Protein AF-A0A9P6V638-F1 (afdb_monomer_lite)

Radius of gyration: 14.81 Å; chains: 1; bounding box: 37×21×41 Å

Secondary structure (DSSP, 8-state):
-PPTT-EEEEEEEE--TTSPEEEEEEEE-SSSPPSSTTSTTEEEEEEEEEPPPP-TTPPTT--EEEEEEEEE-SSEEEEEEEETTS-EEEEEEE-

Structure (mmCIF, N/CA/C/O backbone):
data_AF-A0A9P6V638-F1
#
_entry.id   AF-A0A9P6V638-F1
#
loop_
_atom_site.group_PDB
_atom_site.id
_atom_site.type_symbol
_atom_site.label_atom_id
_atom_site.label_alt_id
_atom_site.label_comp_id
_atom_site.label_asym_id
_atom_site.label_entity_id
_atom_site.label_seq_id
_atom_site.pdbx_PDB_ins_code
_atom_site.Cartn_x
_atom_site.Cartn_y
_atom_site.Cartn_z
_atom_site.occupancy
_atom_site.B_iso_or_equiv
_atom_site.auth_seq_id
_atom_site.auth_comp_id
_atom_site.auth_asym_id
_atom_site.auth_atom_id
_atom_site.pdbx_PDB_model_num
ATOM 1 N N . ALA A 1 1 ? -13.463 11.307 11.374 1.00 58.66 1 ALA A N 1
ATOM 2 C CA . ALA A 1 1 ? -14.206 10.068 11.067 1.00 58.66 1 ALA A CA 1
ATOM 3 C C . ALA A 1 1 ? -14.077 9.799 9.575 1.00 58.66 1 ALA A C 1
ATOM 5 O O . ALA A 1 1 ? -14.231 10.748 8.821 1.00 58.66 1 ALA A O 1
ATOM 6 N N . ILE A 1 2 ? -13.747 8.568 9.177 1.00 62.72 2 ILE A N 1
ATOM 7 C CA . ILE A 1 2 ? -13.718 8.151 7.766 1.00 62.72 2 ILE A CA 1
ATOM 8 C C . ILE A 1 2 ? -15.135 7.699 7.412 1.00 62.72 2 ILE A C 1
ATOM 10 O O . ILE A 1 2 ? -15.703 6.879 8.140 1.00 62.72 2 ILE A O 1
ATOM 14 N N . ALA A 1 3 ? -15.734 8.262 6.366 1.00 70.94 3 ALA A N 1
ATOM 15 C CA . ALA A 1 3 ? -17.066 7.856 5.934 1.00 70.94 3 ALA A CA 1
ATOM 16 C C . ALA A 1 3 ? -17.018 6.509 5.191 1.00 70.94 3 ALA A C 1
ATOM 18 O O . ALA A 1 3 ? -16.028 6.157 4.551 1.00 70.94 3 ALA A O 1
ATOM 19 N N . VAL A 1 4 ? -18.114 5.748 5.265 1.00 67.69 4 VAL A N 1
ATOM 20 C CA . VAL A 1 4 ? -18.299 4.564 4.411 1.00 67.69 4 VAL A CA 1
ATOM 21 C C . VAL A 1 4 ? -18.283 5.023 2.950 1.00 67.69 4 VAL A C 1
ATOM 23 O O . VAL A 1 4 ? -18.868 6.059 2.635 1.00 67.69 4 VAL A O 1
ATOM 26 N N . ASP A 1 5 ? -17.596 4.269 2.091 1.00 67.50 5 ASP A N 1
ATOM 27 C CA . ASP A 1 5 ? -17.347 4.568 0.670 1.00 67.50 5 ASP A CA 1
ATOM 28 C C . ASP A 1 5 ? -16.403 5.757 0.405 1.00 67.50 5 ASP A C 1
ATOM 30 O O . ASP A 1 5 ? -16.201 6.161 -0.744 1.00 67.50 5 ASP A O 1
ATOM 34 N N . GLU A 1 6 ? -15.764 6.301 1.445 1.00 74.50 6 GLU A N 1
ATOM 35 C CA . GLU A 1 6 ? -14.727 7.313 1.274 1.00 74.50 6 GLU A CA 1
ATOM 36 C C . GLU A 1 6 ? -13.435 6.678 0.743 1.00 74.50 6 GLU A C 1
ATOM 38 O O . GLU A 1 6 ? -12.915 5.699 1.286 1.00 74.50 6 GLU A O 1
ATOM 43 N N . CYS A 1 7 ? -12.906 7.260 -0.336 1.00 85.25 7 CYS A N 1
ATOM 44 C CA . CYS A 1 7 ? -11.611 6.892 -0.886 1.00 85.25 7 CYS A CA 1
ATOM 45 C C . CYS A 1 7 ? -10.517 7.734 -0.233 1.00 85.25 7 CYS A C 1
ATOM 47 O O . CYS A 1 7 ? -10.389 8.928 -0.514 1.00 85.25 7 CYS A O 1
ATOM 49 N N . ILE A 1 8 ? -9.660 7.094 0.558 1.00 87.88 8 ILE A N 1
ATOM 50 C CA . ILE A 1 8 ? -8.435 7.723 1.048 1.00 87.88 8 ILE A CA 1
ATOM 51 C C . ILE A 1 8 ? -7.318 7.408 0.064 1.00 87.88 8 ILE A C 1
ATOM 53 O O . ILE A 1 8 ? -6.949 6.250 -0.117 1.00 87.88 8 ILE A O 1
ATOM 57 N N . SER A 1 9 ? -6.762 8.441 -0.567 1.00 92.19 9 SER A N 1
ATOM 58 C CA . SER A 1 9 ? -5.657 8.290 -1.513 1.00 92.19 9 SER A CA 1
ATOM 59 C C . SER A 1 9 ? -4.393 8.986 -1.030 1.00 92.19 9 SER A C 1
ATOM 61 O O . SER A 1 9 ? -4.439 10.162 -0.659 1.00 92.19 9 SER A O 1
ATOM 63 N N . LYS A 1 10 ? -3.248 8.304 -1.106 1.00 92.19 10 LYS A N 1
ATOM 64 C CA . LYS A 1 10 ? -1.942 8.904 -0.822 1.00 92.19 10 LYS A CA 1
A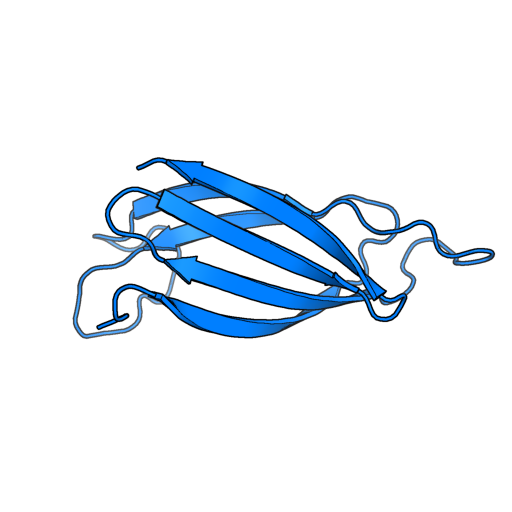TOM 65 C C . LYS A 1 10 ? -0.877 8.398 -1.787 1.00 92.19 10 LYS A C 1
ATOM 67 O O . LYS A 1 10 ? -0.825 7.221 -2.133 1.00 92.19 10 LYS A O 1
ATOM 72 N N . LYS A 1 11 ? -0.022 9.318 -2.228 1.00 94.62 11 LYS A N 1
ATOM 73 C CA . LYS A 1 11 ? 1.098 9.033 -3.124 1.00 94.62 11 LYS A CA 1
ATOM 74 C C . LYS A 1 11 ? 2.335 8.664 -2.314 1.00 94.62 11 LYS A C 1
ATOM 76 O O . LYS A 1 11 ? 2.675 9.360 -1.357 1.00 94.62 11 LYS A O 1
ATOM 81 N N . TYR A 1 12 ? 3.014 7.607 -2.736 1.00 93.81 12 TYR A N 1
ATOM 82 C CA . TYR A 1 12 ? 4.224 7.096 -2.106 1.00 93.81 12 TYR A CA 1
ATOM 83 C C . TYR A 1 12 ? 5.352 6.954 -3.124 1.00 93.81 12 TYR A C 1
ATOM 85 O O . TYR A 1 12 ? 5.130 6.851 -4.333 1.00 93.81 12 TYR A O 1
ATOM 93 N N . ILE A 1 13 ? 6.575 6.942 -2.602 1.00 94.75 13 ILE A N 1
ATOM 94 C CA . ILE A 1 13 ? 7.789 6.585 -3.327 1.00 94.75 13 ILE A CA 1
ATOM 95 C C . ILE A 1 13 ? 8.514 5.505 -2.528 1.00 94.75 13 ILE A C 1
ATOM 97 O O . ILE A 1 13 ? 8.654 5.619 -1.309 1.00 94.75 13 ILE A O 1
ATOM 101 N N . THR A 1 14 ? 8.951 4.448 -3.203 1.00 93.56 14 THR A N 1
ATOM 102 C CA . THR A 1 14 ? 9.795 3.406 -2.613 1.00 93.56 14 THR A CA 1
ATOM 103 C C . THR A 1 14 ? 11.088 3.260 -3.399 1.00 93.56 14 THR A C 1
ATOM 105 O O . THR A 1 14 ? 11.099 3.415 -4.615 1.00 93.56 14 THR A O 1
ATOM 108 N N . HIS A 1 15 ? 12.166 2.915 -2.700 1.00 94.31 15 HIS A N 1
ATOM 109 C CA . HIS A 1 15 ? 13.471 2.583 -3.279 1.00 94.31 15 HIS A CA 1
ATOM 110 C C . HIS A 1 15 ? 13.807 1.099 -3.098 1.00 94.31 15 HIS A C 1
ATOM 112 O O . HIS A 1 15 ? 14.966 0.713 -3.164 1.00 94.31 15 HIS A O 1
ATOM 118 N N . LYS A 1 16 ? 12.807 0.256 -2.817 1.00 94.00 16 LYS A N 1
ATOM 119 C CA . LYS A 1 16 ? 13.015 -1.174 -2.551 1.00 94.00 16 LYS A CA 1
ATOM 120 C C . LYS A 1 16 ? 12.964 -2.060 -3.796 1.00 94.00 16 LYS A C 1
ATOM 122 O O . LYS A 1 16 ? 13.023 -3.269 -3.661 1.00 94.00 16 LYS A O 1
ATOM 127 N N . TYR A 1 17 ? 12.857 -1.502 -5.005 1.00 94.31 17 TYR A N 1
ATOM 128 C CA . TYR A 1 17 ? 12.761 -2.310 -6.225 1.00 94.31 17 TYR A CA 1
ATOM 129 C C . TYR A 1 17 ? 13.903 -3.338 -6.341 1.00 94.31 17 TYR A C 1
ATOM 131 O O . TYR A 1 17 ? 15.056 -2.947 -6.144 1.00 94.31 17 TYR A O 1
ATOM 139 N N . PRO A 1 18 ? 13.629 -4.611 -6.699 1.00 93.56 18 PRO A N 1
ATOM 140 C CA . PRO A 1 18 ? 12.328 -5.205 -7.050 1.00 93.56 18 PRO A CA 1
ATOM 141 C C . PRO A 1 18 ? 11.575 -5.862 -5.874 1.00 93.56 18 PRO A C 1
ATOM 143 O O . PRO A 1 18 ? 10.615 -6.596 -6.100 1.00 93.56 18 PRO A O 1
ATOM 146 N N . GLU A 1 19 ? 11.999 -5.646 -4.629 1.00 94.25 19 GLU A N 1
ATOM 147 C CA . GLU A 1 19 ? 11.379 -6.262 -3.454 1.00 94.25 19 GLU A CA 1
ATOM 148 C C . GLU A 1 19 ? 9.928 -5.780 -3.262 1.00 94.25 19 GLU A C 1
ATOM 150 O O . GLU A 1 19 ? 9.672 -4.570 -3.273 1.00 94.25 19 GLU A O 1
ATOM 155 N N . PRO A 1 20 ? 8.970 -6.698 -3.032 1.00 91.69 20 PRO A N 1
ATOM 156 C CA . PRO A 1 20 ? 7.610 -6.329 -2.664 1.00 91.69 20 PRO A CA 1
ATOM 157 C C . PRO A 1 20 ? 7.574 -5.493 -1.382 1.00 91.69 20 PRO A C 1
ATOM 159 O O . PRO A 1 20 ? 8.371 -5.688 -0.460 1.00 91.69 20 PRO A O 1
ATOM 162 N N . LEU A 1 21 ? 6.605 -4.587 -1.281 1.00 91.31 21 LEU A N 1
ATOM 163 C CA . LEU A 1 21 ? 6.416 -3.787 -0.074 1.00 91.31 21 LEU A CA 1
ATOM 164 C C . LEU A 1 21 ? 5.460 -4.492 0.880 1.00 91.31 21 LEU A C 1
ATOM 166 O O . LEU A 1 21 ? 4.334 -4.808 0.505 1.00 91.31 21 LEU A O 1
ATOM 170 N N . SER A 1 22 ? 5.887 -4.669 2.129 1.00 90.75 22 SER A N 1
ATOM 171 C CA . SER A 1 22 ? 4.967 -4.959 3.228 1.00 90.75 22 SER A CA 1
ATOM 172 C C . SER A 1 22 ? 4.298 -3.661 3.669 1.00 90.75 22 SER A C 1
ATOM 174 O O . SER A 1 22 ? 4.987 -2.693 4.003 1.00 90.75 22 SER A O 1
ATOM 176 N N . SER A 1 23 ? 2.970 -3.634 3.637 1.00 87.38 23 SER A N 1
ATOM 177 C CA . SER A 1 23 ? 2.161 -2.472 3.985 1.00 87.38 23 SER A CA 1
ATOM 178 C C . SER A 1 23 ? 1.078 -2.883 4.988 1.00 87.38 23 SER A C 1
ATOM 180 O O . SER A 1 23 ? -0.053 -3.157 4.599 1.00 87.38 23 SER A O 1
ATOM 182 N N . PRO A 1 24 ? 1.400 -2.979 6.287 1.00 89.38 24 PRO A N 1
ATOM 183 C CA . PRO A 1 24 ? 0.393 -3.210 7.314 1.00 89.38 24 PRO A CA 1
ATOM 184 C C . PRO A 1 24 ? -0.503 -1.976 7.480 1.00 89.38 24 PRO A C 1
ATOM 186 O O . PRO A 1 24 ? -0.018 -0.842 7.514 1.00 89.38 24 PRO A O 1
ATOM 189 N N . LEU A 1 25 ? -1.808 -2.195 7.617 1.00 86.25 25 LEU A N 1
ATOM 190 C CA . LEU A 1 25 ? -2.772 -1.146 7.929 1.00 86.25 25 LEU A CA 1
ATOM 191 C C . LEU A 1 25 ? -3.141 -1.196 9.410 1.00 86.25 25 LEU A C 1
ATOM 193 O O . LEU A 1 25 ? -3.467 -2.255 9.950 1.00 86.25 25 LEU A O 1
ATOM 197 N N . TYR A 1 26 ? -3.139 -0.027 10.040 1.00 88.50 26 TYR A N 1
ATOM 198 C CA . TYR A 1 26 ? -3.532 0.162 11.429 1.00 88.50 26 TYR A CA 1
ATOM 199 C C . TYR A 1 26 ? -4.693 1.147 11.517 1.00 88.50 26 TYR A C 1
ATOM 201 O O . TYR A 1 26 ? -4.801 2.068 10.705 1.00 88.50 26 TYR A O 1
ATOM 209 N N . VAL A 1 27 ? -5.540 0.956 12.521 1.00 86.44 27 VAL A N 1
ATOM 210 C CA . VAL A 1 27 ? -6.674 1.818 12.842 1.00 86.44 27 VAL A CA 1
ATOM 211 C C . VAL A 1 27 ? -6.559 2.306 14.277 1.00 86.44 27 VAL A C 1
ATOM 213 O O . VAL A 1 27 ? -6.058 1.605 15.154 1.00 86.44 27 VAL A O 1
ATOM 216 N N . TYR A 1 28 ? -7.031 3.522 14.511 1.00 89.12 28 TYR A N 1
ATOM 217 C CA . TYR A 1 28 ? -7.099 4.133 15.828 1.00 89.12 28 TYR A CA 1
ATOM 218 C C . TYR A 1 28 ? -8.419 4.885 15.942 1.00 89.12 28 TYR A C 1
ATOM 220 O O . TYR A 1 28 ? -8.777 5.643 15.040 1.00 89.12 28 TYR A O 1
ATOM 228 N N . ASN A 1 29 ? -9.149 4.645 17.029 1.00 84.00 29 ASN A N 1
ATOM 229 C CA . ASN A 1 29 ? -10.446 5.262 17.289 1.00 84.00 29 ASN A CA 1
ATOM 230 C C . ASN A 1 29 ? -10.346 6.235 18.471 1.00 84.00 29 ASN A C 1
ATOM 232 O O . ASN A 1 29 ? -10.926 6.006 19.531 1.00 84.00 29 ASN A O 1
ATOM 236 N N . GLY A 1 30 ? -9.553 7.287 18.293 1.00 85.31 30 GLY A N 1
ATOM 237 C CA . GLY A 1 30 ? -9.431 8.404 19.225 1.00 85.31 30 GLY A CA 1
ATOM 238 C C . GLY A 1 30 ? -9.346 9.727 18.469 1.00 85.31 30 GLY A C 1
ATOM 239 O O . GLY A 1 30 ? -9.301 9.745 17.238 1.00 85.31 30 GLY A O 1
ATOM 240 N N . GLU A 1 31 ? -9.383 10.833 19.206 1.00 82.44 31 GLU A N 1
ATOM 241 C CA . GLU A 1 31 ? -9.410 12.176 18.613 1.00 82.44 31 GLU A CA 1
ATOM 242 C C . GLU A 1 31 ? -8.037 12.607 18.083 1.00 82.44 31 GLU A C 1
ATOM 244 O O . GLU A 1 31 ? -7.955 13.235 17.027 1.00 82.44 31 GLU A O 1
ATOM 249 N N . ASP A 1 32 ? -6.967 12.210 18.773 1.00 87.25 32 ASP A N 1
ATOM 250 C CA . ASP A 1 32 ? -5.594 12.560 18.418 1.00 87.25 32 ASP A CA 1
ATOM 251 C C . ASP A 1 32 ? -4.949 11.523 17.493 1.00 87.25 32 ASP A C 1
ATOM 253 O O . ASP A 1 32 ? -5.208 10.324 17.572 1.00 87.25 32 ASP A O 1
ATOM 257 N N . GLN A 1 33 ? -4.054 11.967 16.611 1.00 85.69 33 GLN A N 1
ATOM 258 C CA . GLN A 1 33 ? -3.280 11.039 15.793 1.00 85.69 33 GLN A CA 1
ATOM 259 C C . GLN A 1 33 ? -2.228 10.323 16.663 1.00 85.69 33 GLN A C 1
ATOM 261 O O . GLN A 1 33 ? -1.413 11.004 17.286 1.00 85.69 33 GLN A O 1
ATOM 266 N N . PRO A 1 34 ? -2.192 8.975 16.690 1.00 90.06 34 PRO A N 1
ATOM 267 C CA . PRO A 1 34 ? -1.187 8.249 17.456 1.00 90.06 34 PRO A CA 1
ATOM 268 C C . PRO A 1 34 ? 0.208 8.470 16.861 1.00 90.06 34 PRO A C 1
ATOM 270 O O . PRO A 1 34 ? 0.375 8.489 15.639 1.00 90.06 34 PRO A O 1
ATOM 273 N N . GLU A 1 35 ? 1.214 8.597 17.729 1.00 90.56 35 GLU A N 1
ATOM 274 C CA . GLU A 1 35 ? 2.613 8.783 17.316 1.00 90.56 35 GLU A CA 1
ATOM 275 C C . GLU A 1 35 ? 3.206 7.510 16.698 1.00 90.56 35 GLU A C 1
ATOM 277 O O . GLU A 1 35 ? 3.982 7.579 15.742 1.00 90.56 35 GLU A O 1
ATOM 282 N N . PHE A 1 36 ? 2.818 6.342 17.221 1.00 92.50 36 PHE A N 1
ATOM 283 C CA . PHE A 1 36 ? 3.375 5.049 16.829 1.00 92.50 36 PHE A CA 1
ATOM 284 C C . PHE A 1 36 ? 2.292 3.994 16.608 1.00 92.50 36 PHE A C 1
ATOM 286 O O . PHE A 1 36 ? 1.196 4.058 17.163 1.00 92.50 36 PHE A O 1
ATOM 293 N N . VAL A 1 37 ? 2.627 2.970 15.823 1.00 90.81 37 VAL A N 1
ATOM 294 C CA . VAL A 1 37 ? 1.723 1.848 15.512 1.00 90.81 37 VAL A CA 1
ATOM 295 C C . VAL A 1 37 ? 1.445 0.925 16.706 1.00 90.81 37 VAL A C 1
ATOM 297 O O . VAL A 1 37 ? 0.513 0.130 16.652 1.00 90.81 37 VAL A O 1
ATOM 300 N N . ASP A 1 38 ? 2.241 1.017 17.769 1.00 93.00 38 ASP A N 1
ATOM 301 C CA . ASP A 1 38 ? 2.098 0.281 19.030 1.00 93.00 38 ASP A CA 1
ATOM 302 C C . ASP A 1 38 ? 1.527 1.146 20.169 1.00 93.00 38 ASP A C 1
ATOM 304 O O . ASP A 1 38 ? 1.438 0.696 21.313 1.00 93.00 38 ASP A O 1
ATOM 308 N N . SER A 1 39 ? 1.101 2.377 19.862 1.00 94.25 39 SER A N 1
ATOM 309 C CA . SER A 1 39 ? 0.425 3.245 20.828 1.00 94.25 39 SER A CA 1
ATOM 310 C C . SER A 1 39 ? -0.873 2.605 21.338 1.00 94.25 39 SER A C 1
ATOM 312 O O . SER A 1 39 ? -1.562 1.874 20.621 1.00 94.25 39 SER A O 1
ATOM 314 N N . GLN A 1 40 ? -1.238 2.897 22.590 1.00 92.00 40 GLN A N 1
ATOM 315 C CA . GLN A 1 40 ? -2.442 2.342 23.211 1.00 92.00 40 GLN A CA 1
ATOM 316 C C . GLN A 1 40 ? -3.692 2.651 22.371 1.00 92.00 40 GLN A C 1
ATOM 318 O O . GLN A 1 40 ? -3.959 3.802 22.046 1.00 92.00 40 GL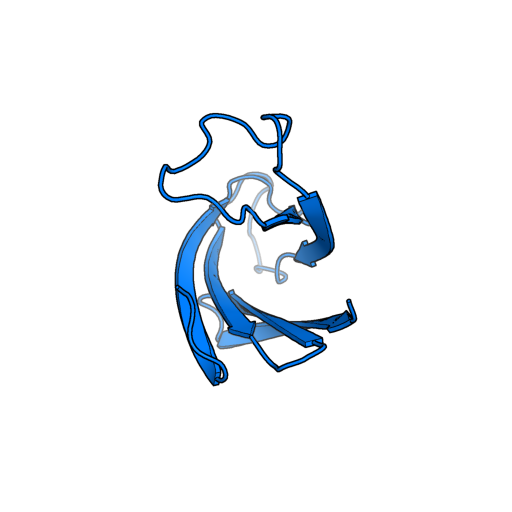N A O 1
ATOM 323 N N . GLY A 1 41 ? -4.482 1.619 22.061 1.00 89.81 41 GLY A N 1
ATOM 324 C CA . GLY A 1 41 ? -5.716 1.739 21.275 1.00 89.81 41 GLY A CA 1
ATOM 325 C C . GLY A 1 41 ? -5.519 1.646 19.759 1.00 89.81 41 GLY A C 1
ATOM 326 O O . GLY A 1 41 ? -6.512 1.577 19.037 1.00 89.81 41 GLY A O 1
ATOM 327 N N . VAL A 1 42 ? -4.275 1.603 19.268 1.00 93.38 42 VAL A N 1
ATOM 328 C CA . VAL A 1 42 ? -3.991 1.291 17.864 1.00 93.38 42 VAL A CA 1
ATOM 329 C C . VAL A 1 42 ? -4.176 -0.208 17.641 1.00 93.38 42 VAL A C 1
ATOM 331 O O . VAL A 1 42 ? -3.657 -1.037 18.388 1.00 93.38 42 VAL A O 1
ATOM 334 N N . GLN A 1 43 ? -4.933 -0.566 16.609 1.00 90.50 43 GLN A N 1
ATOM 335 C CA . GLN A 1 43 ? -5.207 -1.949 16.236 1.00 90.50 43 GLN A CA 1
ATOM 336 C C . GLN A 1 43 ? -4.738 -2.200 14.812 1.00 90.50 43 GLN A C 1
ATOM 338 O O . GLN A 1 43 ? -4.977 -1.399 13.911 1.00 90.50 43 GLN A O 1
ATOM 343 N N . LYS A 1 44 ? -4.076 -3.333 14.589 1.00 89.81 44 LYS A N 1
ATOM 344 C CA . LYS A 1 44 ? -3.737 -3.773 13.240 1.00 89.81 44 LYS A CA 1
ATOM 345 C C . LYS A 1 44 ? -4.995 -4.312 12.567 1.00 89.81 44 LYS A C 1
ATOM 347 O O . LYS A 1 44 ? -5.604 -5.240 13.089 1.00 89.81 44 LYS A O 1
ATOM 352 N N . LEU A 1 45 ? -5.359 -3.740 11.424 1.00 85.50 45 LEU A N 1
ATOM 353 C CA . LEU A 1 45 ? -6.535 -4.159 10.666 1.00 85.50 45 LEU A CA 1
ATOM 354 C C . LEU A 1 45 ? -6.190 -5.293 9.701 1.00 85.50 45 LEU A C 1
ATOM 356 O O . LEU A 1 45 ? -6.882 -6.302 9.651 1.00 85.50 45 LEU A O 1
ATOM 360 N N . CYS A 1 46 ? -5.108 -5.136 8.940 1.00 85.38 46 CYS A N 1
ATOM 361 C CA . CYS A 1 46 ? -4.682 -6.136 7.972 1.00 85.38 46 CYS A CA 1
ATOM 362 C C . CYS A 1 46 ? -3.216 -5.975 7.571 1.00 85.38 46 CYS A C 1
ATOM 364 O O . CYS A 1 46 ? -2.599 -4.925 7.761 1.00 85.38 46 CYS A O 1
ATOM 366 N N . ASP A 1 47 ? -2.670 -7.035 6.984 1.00 86.81 47 ASP A N 1
ATOM 367 C CA . ASP A 1 47 ? -1.435 -6.994 6.214 1.00 86.81 47 ASP A CA 1
ATOM 368 C C . ASP A 1 47 ? -1.773 -7.051 4.735 1.00 86.81 47 ASP A C 1
ATOM 370 O O . ASP A 1 47 ? -2.592 -7.867 4.310 1.00 86.81 47 ASP A O 1
ATOM 374 N N . PHE A 1 48 ? -1.086 -6.247 3.934 1.00 85.75 48 PHE A N 1
ATOM 375 C CA . PHE A 1 48 ? -1.062 -6.480 2.504 1.00 85.75 48 PHE A CA 1
ATOM 376 C C . PHE A 1 48 ? 0.326 -6.280 1.927 1.00 85.75 48 PHE A C 1
ATOM 378 O O . PHE A 1 48 ? 1.157 -5.528 2.442 1.00 85.75 48 PHE A O 1
ATOM 385 N N . THR A 1 49 ? 0.586 -7.016 0.854 1.00 88.94 49 THR A N 1
ATOM 386 C CA . THR A 1 49 ? 1.830 -6.932 0.102 1.00 88.94 49 THR A CA 1
ATOM 387 C C . THR A 1 49 ? 1.555 -6.241 -1.218 1.00 88.94 49 THR A C 1
ATOM 389 O O . THR A 1 49 ? 0.623 -6.606 -1.930 1.00 88.94 49 THR A O 1
ATOM 392 N N . ILE A 1 50 ? 2.379 -5.252 -1.543 1.00 90.25 50 ILE A N 1
ATOM 393 C CA . ILE A 1 50 ? 2.353 -4.559 -2.825 1.00 90.25 50 ILE A CA 1
ATOM 394 C C . ILE A 1 50 ? 3.529 -5.102 -3.651 1.00 90.25 50 ILE A C 1
ATOM 396 O O . ILE A 1 50 ? 4.670 -4.689 -3.411 1.00 90.25 50 ILE A O 1
ATOM 400 N N . PRO A 1 51 ? 3.305 -6.047 -4.582 1.00 90.25 51 PRO A N 1
ATOM 401 C CA . PRO A 1 51 ? 4.326 -6.400 -5.554 1.00 90.25 51 PRO A CA 1
ATOM 402 C C . PRO A 1 51 ? 4.661 -5.172 -6.401 1.00 90.25 51 PRO A C 1
ATOM 404 O O . PRO A 1 51 ? 3.782 -4.389 -6.752 1.00 90.25 51 PRO A O 1
ATOM 407 N N . LEU A 1 52 ? 5.944 -4.976 -6.692 1.00 91.69 52 LEU A N 1
ATOM 408 C CA . LEU A 1 52 ? 6.365 -3.910 -7.592 1.00 91.69 52 LEU A CA 1
ATOM 409 C C . LEU A 1 52 ? 6.275 -4.415 -9.038 1.00 91.69 52 LEU A C 1
ATOM 411 O O . LEU A 1 52 ? 6.692 -5.548 -9.298 1.00 91.69 52 LEU A O 1
ATOM 415 N N . PRO A 1 53 ? 5.754 -3.605 -9.976 1.00 90.00 53 PRO A N 1
ATOM 416 C CA . PRO A 1 53 ? 5.639 -4.005 -11.368 1.00 90.00 53 PRO A CA 1
ATOM 417 C C . PRO A 1 53 ? 7.032 -4.193 -11.954 1.00 90.00 53 PRO A C 1
ATOM 419 O O . PRO A 1 53 ? 7.974 -3.489 -11.584 1.00 90.00 53 PRO A O 1
ATOM 422 N N . HIS A 1 54 ? 7.174 -5.110 -12.905 1.00 90.62 54 HIS A N 1
ATOM 423 C CA . HIS A 1 54 ? 8.433 -5.249 -13.621 1.00 90.62 54 HIS A CA 1
ATOM 424 C C . HIS A 1 54 ? 8.702 -3.994 -14.463 1.00 90.62 54 HIS A C 1
ATOM 426 O O . HIS A 1 54 ? 7.899 -3.633 -15.323 1.00 90.62 54 HIS A O 1
ATOM 432 N N . ILE A 1 55 ? 9.850 -3.350 -14.247 1.00 90.25 55 ILE A N 1
ATOM 433 C CA . ILE A 1 55 ? 10.288 -2.190 -15.030 1.00 90.25 55 ILE A CA 1
ATOM 434 C C . ILE A 1 55 ? 11.473 -2.627 -15.907 1.00 90.25 55 ILE A C 1
ATOM 436 O O . ILE A 1 55 ? 12.546 -2.927 -15.370 1.00 90.25 55 ILE A O 1
ATOM 440 N N . PRO A 1 56 ? 11.315 -2.676 -17.245 1.00 90.81 56 PRO A N 1
ATOM 441 C CA . PRO A 1 56 ? 12.380 -3.100 -18.147 1.00 90.81 56 PRO A CA 1
ATOM 442 C C . PRO A 1 56 ? 13.646 -2.252 -17.984 1.00 90.81 56 PRO A C 1
ATOM 444 O O . PRO A 1 56 ? 13.604 -1.027 -18.074 1.00 90.81 56 PRO A O 1
ATOM 447 N N . GLY A 1 57 ? 14.782 -2.911 -17.745 1.00 90.88 57 GLY A N 1
ATOM 448 C CA . GLY A 1 57 ? 16.080 -2.248 -17.580 1.00 90.88 57 GLY A CA 1
ATOM 449 C C . GLY A 1 57 ? 16.280 -1.517 -16.246 1.00 90.88 57 GLY A C 1
ATOM 450 O O . GLY A 1 57 ? 17.331 -0.907 -16.056 1.00 90.88 57 GLY A O 1
ATOM 451 N N . ALA A 1 58 ? 15.323 -1.578 -15.313 1.00 92.75 58 ALA A N 1
ATOM 452 C CA . ALA A 1 58 ? 15.481 -0.969 -13.996 1.00 92.75 58 ALA A CA 1
ATOM 453 C C . ALA A 1 58 ? 16.487 -1.737 -13.130 1.00 92.75 58 ALA A C 1
ATOM 455 O O . ALA A 1 58 ? 16.398 -2.956 -12.964 1.00 92.75 58 ALA A O 1
ATOM 456 N N . ALA A 1 59 ? 17.419 -0.999 -12.532 1.00 94.81 59 ALA A N 1
ATOM 457 C CA . ALA A 1 59 ? 18.350 -1.530 -11.545 1.00 94.81 59 ALA A CA 1
ATOM 458 C C . ALA A 1 59 ? 17.667 -1.702 -10.174 1.00 94.81 59 ALA A C 1
ATOM 460 O O . ALA A 1 59 ? 16.727 -0.959 -9.862 1.00 94.81 59 ALA A O 1
ATOM 461 N N . PRO A 1 60 ? 18.148 -2.619 -9.314 1.00 95.38 60 PRO A N 1
ATOM 462 C CA . PRO A 1 60 ? 17.760 -2.630 -7.908 1.00 95.38 60 PRO A CA 1
ATOM 463 C C . PRO A 1 60 ? 17.928 -1.243 -7.272 1.00 95.38 60 PRO A C 1
ATOM 465 O O . PRO A 1 60 ? 18.892 -0.534 -7.563 1.00 95.38 60 PRO A O 1
ATOM 468 N N . GLY A 1 61 ? 16.973 -0.834 -6.440 1.00 94.56 61 GLY A N 1
ATOM 469 C CA . GLY A 1 61 ? 16.943 0.509 -5.851 1.00 94.56 61 GLY A CA 1
ATOM 470 C C . GLY A 1 61 ? 16.251 1.584 -6.695 1.00 94.56 61 GLY A C 1
ATOM 471 O O . GLY A 1 61 ? 16.096 2.716 -6.225 1.00 94.56 61 GLY A O 1
ATOM 472 N N . THR A 1 62 ? 15.814 1.253 -7.920 1.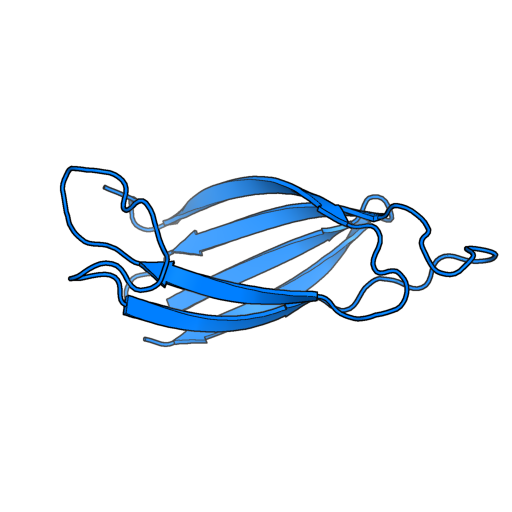00 95.12 62 THR A N 1
ATOM 473 C CA . THR A 1 62 ? 15.072 2.191 -8.779 1.00 95.12 62 THR A CA 1
ATOM 474 C C . THR A 1 62 ? 13.854 2.745 -8.028 1.00 95.12 62 THR A C 1
ATOM 476 O O . THR A 1 62 ? 13.081 1.959 -7.471 1.00 95.12 62 THR A O 1
ATOM 479 N N . PRO A 1 63 ? 13.660 4.078 -7.997 1.00 94.44 63 PRO A N 1
ATOM 480 C CA . PRO A 1 63 ? 12.506 4.674 -7.349 1.00 94.44 63 PRO A CA 1
ATOM 481 C C . PRO A 1 63 ? 11.221 4.272 -8.071 1.00 94.44 63 PRO A C 1
ATOM 483 O O . PRO A 1 63 ? 11.081 4.504 -9.272 1.00 94.44 63 PRO A O 1
ATOM 486 N N . VAL A 1 64 ? 10.267 3.714 -7.332 1.00 94.50 64 VAL A N 1
ATOM 487 C CA . VAL A 1 64 ? 8.931 3.390 -7.839 1.00 94.50 64 VAL A CA 1
ATOM 488 C C . VAL A 1 64 ? 7.919 4.283 -7.145 1.00 94.50 64 VAL A C 1
ATOM 490 O O . VAL A 1 64 ? 7.854 4.340 -5.916 1.00 94.50 64 VAL A O 1
ATOM 493 N N . ILE A 1 65 ? 7.136 4.993 -7.951 1.00 94.62 65 ILE A N 1
ATOM 494 C CA . ILE A 1 65 ? 6.078 5.888 -7.493 1.00 94.62 65 ILE A CA 1
ATOM 495 C C . ILE A 1 65 ? 4.739 5.196 -7.720 1.00 94.62 65 ILE A C 1
ATOM 497 O O . ILE A 1 65 ? 4.466 4.715 -8.822 1.00 94.62 65 ILE A O 1
ATOM 501 N N . PHE A 1 66 ? 3.894 5.191 -6.695 1.00 94.94 66 PHE A N 1
ATOM 502 C CA . PHE A 1 66 ? 2.547 4.636 -6.776 1.00 94.94 66 PHE A CA 1
ATOM 503 C C . PHE A 1 66 ? 1.565 5.443 -5.926 1.00 94.94 66 PHE A C 1
ATOM 505 O O . PHE A 1 66 ? 1.950 6.137 -4.977 1.00 94.94 66 PHE A O 1
ATOM 512 N N . THR A 1 67 ? 0.290 5.360 -6.281 1.00 95.88 67 THR A N 1
ATOM 513 C CA . THR A 1 67 ? -0.819 5.910 -5.502 1.00 95.88 67 THR A CA 1
ATOM 514 C C . THR A 1 67 ? -1.510 4.760 -4.789 1.00 95.88 67 THR A C 1
ATOM 516 O O . THR A 1 67 ? -2.023 3.855 -5.441 1.00 95.88 67 THR A O 1
ATOM 519 N N . LEU A 1 68 ? -1.528 4.795 -3.458 1.00 93.50 68 LEU A N 1
ATOM 520 C CA . LEU A 1 68 ? -2.334 3.884 -2.655 1.00 93.50 68 LEU A CA 1
ATOM 521 C C . LEU A 1 68 ? -3.728 4.487 -2.485 1.00 93.50 68 LEU A C 1
ATOM 523 O O . LEU A 1 68 ? -3.844 5.630 -2.037 1.00 93.50 68 LEU A O 1
ATOM 527 N N . ARG A 1 69 ? -4.764 3.726 -2.825 1.00 93.31 69 ARG A N 1
ATOM 528 C CA . ARG A 1 69 ? -6.177 4.070 -2.645 1.00 93.31 69 ARG A CA 1
ATOM 529 C C . ARG A 1 69 ? -6.808 3.059 -1.698 1.00 93.31 69 ARG A C 1
ATOM 531 O O . ARG A 1 69 ? -6.660 1.857 -1.901 1.00 93.31 69 ARG A O 1
ATOM 538 N N . LEU A 1 70 ? -7.481 3.539 -0.663 1.00 90.31 70 LEU A N 1
ATOM 539 C CA . LEU A 1 70 ? -8.181 2.721 0.320 1.00 90.31 70 LEU A CA 1
ATOM 540 C C . LEU A 1 70 ? -9.670 3.037 0.254 1.00 90.31 70 LEU A C 1
ATOM 542 O O . LEU A 1 70 ? -10.050 4.201 0.355 1.00 90.31 70 LEU A O 1
ATOM 546 N N . TYR A 1 71 ? -10.485 1.999 0.118 1.00 90.06 71 TYR A N 1
ATOM 547 C CA . TYR A 1 71 ? -11.939 2.078 0.084 1.00 90.06 71 TYR A CA 1
ATOM 548 C C . TYR A 1 71 ? -12.486 1.334 1.298 1.00 90.06 71 TYR A C 1
ATOM 550 O O . TYR A 1 71 ? -12.290 0.121 1.423 1.00 90.06 71 TYR A O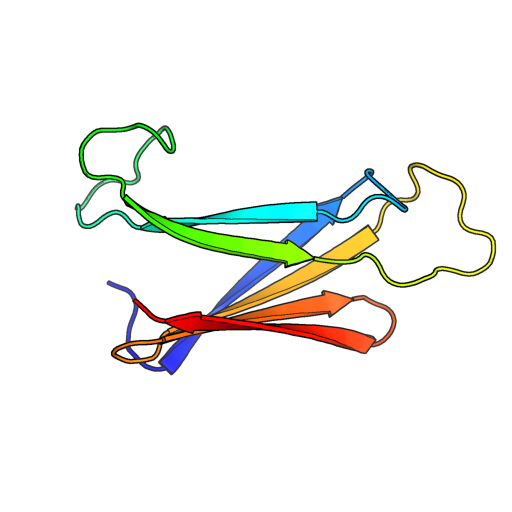 1
ATOM 558 N N . PHE A 1 72 ? -13.140 2.066 2.197 1.00 85.62 72 PHE A N 1
ATOM 559 C CA . PHE A 1 72 ? -13.693 1.518 3.431 1.00 85.62 72 PHE A CA 1
ATOM 560 C C . PHE A 1 72 ? -15.165 1.158 3.231 1.00 85.62 72 PHE A C 1
ATOM 562 O O . PHE A 1 72 ? -16.027 2.032 3.124 1.00 85.62 72 PHE A O 1
ATOM 569 N N . GLY A 1 73 ? -15.445 -0.141 3.191 1.00 84.88 73 GLY A N 1
ATOM 570 C CA . GLY A 1 73 ? -16.790 -0.677 3.326 1.00 84.88 73 GLY A CA 1
ATOM 571 C C . GLY A 1 73 ? -17.211 -0.766 4.795 1.00 84.88 73 GLY A C 1
ATOM 572 O O . GLY A 1 73 ? -16.524 -0.304 5.706 1.00 84.88 73 GLY A O 1
ATOM 573 N N . ARG A 1 74 ? -18.360 -1.400 5.048 1.00 82.50 74 ARG A N 1
ATOM 574 C CA . A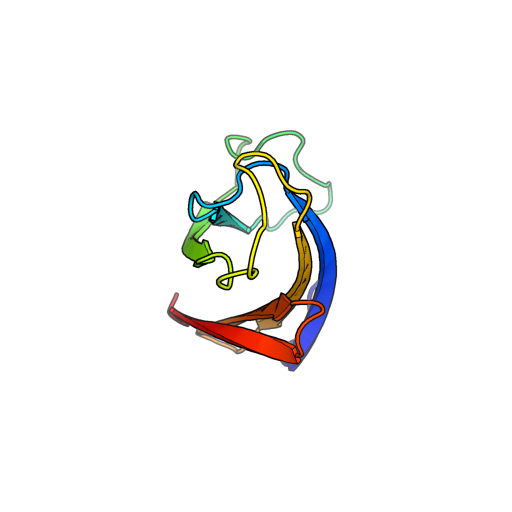RG A 1 74 ? -18.866 -1.602 6.420 1.00 82.50 74 ARG A CA 1
ATOM 575 C C . ARG A 1 74 ? -18.115 -2.688 7.194 1.00 82.50 74 ARG A C 1
ATOM 577 O O . ARG A 1 74 ? -18.006 -2.591 8.409 1.00 82.50 74 ARG A O 1
ATOM 584 N N . THR A 1 75 ? -17.652 -3.717 6.492 1.00 85.75 75 THR A N 1
ATOM 585 C CA . THR A 1 75 ? -17.003 -4.923 7.050 1.00 85.75 75 THR A CA 1
ATOM 586 C C . THR A 1 75 ? -15.797 -5.353 6.213 1.00 85.75 75 THR A C 1
ATOM 588 O O . THR A 1 75 ? -15.315 -6.481 6.300 1.00 85.75 75 THR A O 1
ATOM 591 N N . GLU A 1 76 ? -15.369 -4.492 5.293 1.00 87.75 76 GLU A N 1
ATOM 592 C CA . GLU A 1 76 ? -14.287 -4.788 4.370 1.00 87.75 76 GLU A CA 1
ATOM 593 C C . GLU A 1 76 ? -13.526 -3.522 4.000 1.00 87.75 76 GLU A C 1
ATOM 595 O O . GLU A 1 76 ? -14.057 -2.411 4.040 1.00 87.75 76 GLU A O 1
ATOM 600 N N . LEU A 1 77 ? -12.267 -3.708 3.632 1.00 87.00 77 LEU A N 1
ATOM 601 C CA . LEU A 1 77 ? -11.394 -2.678 3.105 1.00 87.00 77 LEU A CA 1
ATOM 602 C C . LEU A 1 77 ? -10.779 -3.186 1.807 1.00 87.00 77 LEU A C 1
ATOM 604 O O . LEU A 1 77 ? -10.093 -4.211 1.797 1.00 87.00 77 LEU A O 1
ATOM 608 N N . LYS A 1 78 ? -10.958 -2.424 0.730 1.00 90.31 78 LYS A N 1
ATOM 609 C CA . LYS A 1 78 ? -10.221 -2.632 -0.515 1.00 90.31 78 LYS A CA 1
ATOM 610 C C . LYS A 1 78 ? -9.035 -1.675 -0.565 1.00 90.31 78 LYS A C 1
ATOM 612 O O . LYS A 1 78 ? -9.220 -0.468 -0.428 1.00 90.31 78 LYS A O 1
ATOM 617 N N . ALA A 1 79 ? -7.835 -2.198 -0.791 1.00 90.06 79 ALA A N 1
ATOM 618 C CA . ALA A 1 79 ? -6.640 -1.392 -1.019 1.00 90.06 79 ALA A CA 1
ATOM 619 C C . ALA A 1 79 ? -6.139 -1.598 -2.449 1.00 90.06 79 ALA A C 1
ATOM 621 O O . ALA A 1 79 ? -5.987 -2.736 -2.886 1.00 90.06 79 ALA A O 1
ATOM 622 N N . GLU A 1 80 ? -5.870 -0.512 -3.167 1.00 93.38 80 GLU A N 1
ATOM 623 C CA . GLU A 1 80 ? -5.349 -0.523 -4.534 1.00 93.38 80 GLU A CA 1
ATOM 624 C C . GLU A 1 80 ? -4.052 0.279 -4.615 1.00 93.38 80 GLU A C 1
ATOM 626 O O . GLU A 1 80 ? -4.006 1.440 -4.215 1.00 93.38 80 GLU A O 1
ATOM 631 N N . ALA A 1 81 ? -2.999 -0.328 -5.151 1.00 93.56 81 ALA A N 1
ATOM 632 C CA . ALA A 1 81 ? -1.762 0.345 -5.514 1.00 93.56 81 ALA A CA 1
ATOM 633 C C . ALA A 1 81 ? -1.736 0.549 -7.032 1.00 93.56 81 ALA A C 1
ATOM 635 O O . ALA A 1 81 ? -1.640 -0.414 -7.789 1.00 93.56 81 ALA A O 1
ATOM 636 N N . GLU A 1 82 ? -1.830 1.802 -7.466 1.00 95.50 82 GLU A N 1
ATOM 637 C CA . GLU A 1 82 ? -1.754 2.205 -8.871 1.00 95.50 82 GLU A CA 1
ATOM 638 C C . GLU A 1 82 ? -0.354 2.739 -9.184 1.00 95.50 82 GLU A C 1
ATOM 640 O O . GLU A 1 82 ? 0.095 3.733 -8.601 1.00 95.50 82 GLU A O 1
ATOM 645 N N . PHE A 1 83 ? 0.338 2.089 -10.113 1.00 94.00 83 PHE A N 1
ATOM 646 C CA . PHE A 1 83 ? 1.683 2.457 -10.547 1.00 94.00 83 PHE A CA 1
ATOM 647 C C . PHE A 1 83 ? 1.649 3.399 -11.751 1.00 94.00 83 PHE A C 1
ATOM 649 O O . PHE A 1 83 ? 0.685 3.439 -12.510 1.00 94.00 83 PHE A O 1
ATOM 656 N N . GLN A 1 84 ? 2.742 4.133 -11.988 1.00 89.44 84 GLN A N 1
ATOM 657 C CA . GLN A 1 84 ? 2.847 5.047 -13.139 1.00 89.44 84 GLN A CA 1
ATOM 658 C C . GLN A 1 84 ? 2.709 4.356 -14.506 1.00 89.44 84 GLN A C 1
ATOM 660 O O . GLN A 1 84 ? 2.385 5.018 -15.487 1.00 89.44 84 GLN A O 1
ATOM 665 N N . SER A 1 85 ? 2.942 3.042 -14.575 1.00 88.38 85 SER A N 1
ATOM 666 C CA . SER A 1 85 ? 2.702 2.227 -15.771 1.00 88.38 85 SER A CA 1
ATOM 667 C C . SER A 1 85 ? 1.214 2.023 -16.086 1.00 88.38 85 SER A C 1
ATOM 669 O O . SER A 1 85 ? 0.895 1.524 -17.161 1.00 88.38 85 SER A O 1
ATOM 671 N N . GLY A 1 86 ? 0.312 2.381 -15.165 1.00 89.56 86 GLY A N 1
ATOM 672 C CA . GLY A 1 86 ? -1.118 2.076 -15.229 1.00 89.56 86 GLY A CA 1
ATOM 673 C C . GLY A 1 86 ? -1.484 0.708 -14.646 1.00 89.56 86 GLY A C 1
ATOM 674 O O . GLY A 1 86 ? -2.662 0.364 -14.605 1.00 89.56 86 GLY A O 1
ATOM 675 N N . GLU A 1 87 ? -0.504 -0.076 -14.184 1.00 91.88 87 GLU A N 1
ATOM 676 C CA . GLU A 1 87 ? -0.773 -1.324 -13.467 1.00 91.88 87 GLU A CA 1
ATOM 677 C C . GLU A 1 87 ? -1.430 -1.019 -12.115 1.00 91.88 87 GLU A C 1
ATOM 679 O O . GLU A 1 87 ? -0.983 -0.129 -11.386 1.00 91.88 87 GLU A O 1
ATOM 684 N N . VAL A 1 88 ? -2.490 -1.759 -11.786 1.00 94.31 88 VAL A N 1
ATOM 685 C CA . VAL A 1 88 ? -3.213 -1.635 -10.519 1.00 94.31 88 VAL A CA 1
ATOM 686 C C . VAL A 1 88 ? -3.218 -2.981 -9.824 1.00 94.31 88 VAL A C 1
ATOM 688 O O . VAL A 1 88 ? -3.694 -3.974 -10.375 1.00 94.31 88 VAL A O 1
ATOM 691 N N . ILE A 1 89 ? -2.716 -3.002 -8.594 1.00 90.19 89 ILE A N 1
ATOM 692 C CA . ILE A 1 89 ? -2.719 -4.191 -7.749 1.00 90.19 89 ILE A CA 1
ATOM 693 C C . ILE A 1 89 ? -3.681 -3.961 -6.595 1.00 90.19 89 ILE A C 1
ATOM 695 O O . ILE A 1 89 ? -3.531 -2.999 -5.844 1.00 90.19 89 ILE A O 1
ATOM 699 N N . SER A 1 90 ? -4.667 -4.845 -6.454 1.00 90.38 90 SER A N 1
ATOM 700 C CA . SER A 1 90 ? -5.719 -4.729 -5.447 1.00 90.38 90 SER A CA 1
ATOM 701 C C . SER A 1 90 ? -5.690 -5.874 -4.443 1.00 90.38 90 SER A C 1
ATOM 703 O O . SER A 1 90 ? -5.547 -7.032 -4.836 1.00 90.38 90 SER A O 1
ATOM 705 N N . THR A 1 91 ? -5.938 -5.563 -3.175 1.00 86.81 91 THR A N 1
ATOM 706 C CA . THR A 1 91 ? -6.254 -6.545 -2.136 1.00 86.81 91 THR A CA 1
ATOM 707 C C . THR A 1 91 ? -7.586 -6.212 -1.468 1.00 86.81 91 THR A C 1
ATOM 709 O O . THR A 1 91 ? -8.005 -5.051 -1.442 1.00 86.81 91 THR A O 1
ATOM 712 N N . LEU A 1 92 ? -8.235 -7.230 -0.912 1.00 88.62 92 LEU A N 1
ATOM 713 C CA . LEU A 1 92 ? -9.446 -7.101 -0.112 1.00 88.62 92 LEU A CA 1
ATOM 714 C C . LEU A 1 92 ? -9.182 -7.706 1.264 1.00 88.62 92 LEU A C 1
ATOM 716 O O . LEU A 1 92 ? -8.678 -8.823 1.372 1.00 88.62 92 LEU A O 1
ATOM 720 N N . CYS A 1 93 ? -9.499 -6.952 2.308 1.00 83.38 93 CYS A N 1
ATOM 721 C CA . CYS A 1 93 ? -9.349 -7.365 3.695 1.00 83.38 93 CYS A CA 1
ATOM 722 C C . CYS A 1 93 ? -10.713 -7.329 4.379 1.00 83.38 93 CYS A C 1
ATOM 724 O O . CYS A 1 93 ? -11.448 -6.356 4.231 1.00 83.38 93 CYS A O 1
ATOM 726 N N . HIS A 1 94 ? -11.023 -8.370 5.145 1.00 83.06 94 HIS A N 1
ATOM 727 C CA . HIS A 1 94 ? -12.237 -8.461 5.954 1.00 83.06 94 HIS A CA 1
ATOM 728 C C . HIS A 1 94 ? -11.872 -8.289 7.430 1.00 83.06 94 HIS A C 1
ATOM 730 O O . HIS A 1 94 ? -10.832 -8.799 7.856 1.00 83.06 94 HIS A O 1
ATOM 736 N N . PHE A 1 95 ? -12.708 -7.574 8.181 1.00 73.06 95 PHE A N 1
ATOM 737 C CA . PHE A 1 95 ? -12.536 -7.318 9.613 1.00 73.06 95 PHE A CA 1
ATOM 738 C C . PHE A 1 95 ? -13.864 -7.434 10.361 1.00 73.06 95 PHE A C 1
ATOM 740 O O . PHE A 1 95 ? -14.923 -7.188 9.736 1.00 73.06 95 PHE A O 1
#

Sequence (95 aa):
AIAVDECISKKYITHKYPEPLSSPLYVYNGEDQPEFVDSQGVQKLCDFTIPLPHIPGAAPGTPVIFTLRLYFGRTELK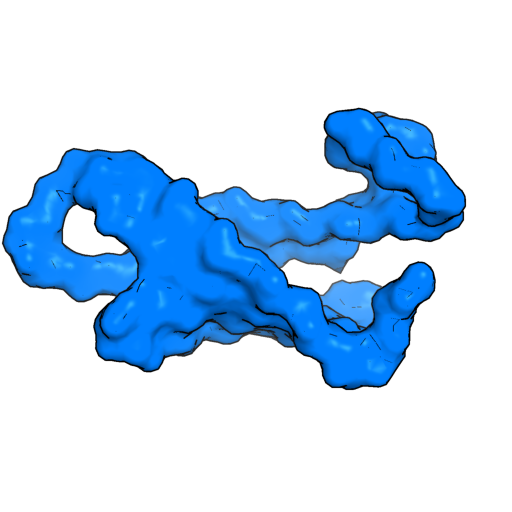AEAEFQSGEVISTLCHF

pLDDT: mean 88.73, std 6.92, range [58.66, 95.88]

Foldseek 3Di:
DQDAFDKDKDKDKDQQPQDKDKDWDKDADDDDDDPDCPPPRIDTQDIDIHGDDDDPPDDRRPIWMWMWIWHDHPFKIKIWTQTPVRDIDIDMGGD